Protein 4HNR (pdb70)

Organism: Vibrio cholerae (NCBI:txid666)

B-factor: mean 39.12, std 11.14, range [20.5, 89.94]

Structure (mmCIF, N/CA/C/O backbone):
data_4HNR
#
_entry.id   4HNR
#
_cell.length_a   56.104
_cell.length_b   56.104
_cell.length_c   72.283
_cell.angle_alpha   90.00
_cell.angle_beta   90.00
_cell.angle_gamma   120.00
#
_symmetry.space_group_name_H-M   'P 32 2 1'
#
loop_
_entity.id
_entity.type
_entity.pdbx_description
1 polymer 'Chemotaxis protein CheY'
2 non-polymer 'SULFATE ION'
3 water water
#
loop_
_atom_site.group_PDB
_atom_site.id
_atom_site.type_symbol
_atom_site.label_atom_id
_atom_site.label_alt_id
_atom_site.label_comp_id
_atom_site.label_asym_id
_atom_site.label_entity_id
_atom_site.label_seq_id
_atom_site.pdbx_PDB_ins_code
_atom_site.Cartn_x
_atom_site.Cartn_y
_atom_site.Cartn_z
_atom_site.occupancy
_atom_site.B_iso_or_equiv
_atom_site.auth_seq_id
_atom_site.auth_comp_id
_atom_site.auth_asym_id
_atom_site.auth_atom_id
_atom_site.pdbx_PDB_model_num
ATOM 1 N N . THR A 1 1 ? -6.324 58.190 41.510 1.00 87.01 -1 THR A N 1
ATOM 2 C CA . THR A 1 1 ? -7.476 58.245 40.562 1.00 87.15 -1 THR A CA 1
ATOM 3 C C . THR A 1 1 ? -8.155 56.895 40.870 1.00 85.03 -1 THR A C 1
ATOM 4 O O . THR A 1 1 ? -8.925 56.783 41.810 1.00 85.17 -1 THR A O 1
ATOM 8 N N . MET A 1 2 ? -7.844 55.885 40.085 1.00 82.03 1 MET A N 1
ATOM 9 C CA . MET A 1 2 ? -8.261 54.501 40.260 1.00 77.47 1 MET A CA 1
ATOM 10 C C . MET A 1 2 ? -7.509 53.954 39.075 1.00 72.91 1 MET A C 1
ATOM 11 O O . MET A 1 2 ? -7.838 54.224 37.919 1.00 73.98 1 MET A O 1
ATOM 16 N N . ALA A 1 3 ? -6.398 53.298 39.400 1.00 65.44 2 ALA A N 1
ATOM 17 C CA . ALA A 1 3 ? -5.523 52.738 38.398 1.00 57.18 2 ALA A CA 1
ATOM 18 C C . ALA A 1 3 ? -6.357 51.921 37.457 1.00 51.30 2 ALA A C 1
ATOM 19 O O . ALA A 1 3 ? -7.266 51.204 37.862 1.00 50.16 2 ALA A O 1
ATOM 21 N N . LYS A 1 4 ? -6.030 52.036 36.186 1.00 44.88 3 LYS A N 1
ATOM 22 C CA . LYS A 1 4 ? -6.776 51.360 35.159 1.00 40.00 3 LYS A CA 1
ATOM 23 C C . LYS A 1 4 ? -6.158 50.057 34.699 1.00 35.56 3 LYS A C 1
ATOM 24 O O . LYS A 1 4 ? -5.060 50.034 34.152 1.00 33.48 3 LYS A O 1
ATOM 30 N N . VAL A 1 5 ? -6.908 48.977 34.885 1.00 32.81 4 VAL A N 1
ATOM 31 C CA . VAL A 1 5 ? -6.427 47.639 34.571 1.00 28.79 4 VAL A CA 1
ATOM 32 C C . VAL A 1 5 ? -7.091 46.897 33.412 1.00 27.49 4 VAL A C 1
ATOM 33 O O . VAL A 1 5 ? -8.311 46.935 33.246 1.00 26.45 4 VAL A O 1
ATOM 37 N N . LEU A 1 6 ? -6.263 46.231 32.606 1.00 27.11 5 LEU A N 1
ATOM 38 C CA . LEU A 1 6 ? -6.740 45.414 31.498 1.00 26.01 5 LEU A CA 1
ATOM 39 C C . LEU A 1 6 ? -6.300 44.006 31.874 1.00 25.46 5 LEU A C 1
ATOM 40 O O . LEU A 1 6 ? -5.107 43.744 32.019 1.00 24.57 5 LEU A O 1
ATOM 45 N N . ALA A 1 7 ? -7.263 43.106 32.048 1.00 25.99 6 ALA A N 1
ATOM 46 C CA . ALA A 1 7 ? -6.956 41.730 32.423 1.00 26.76 6 ALA A CA 1
ATOM 47 C C . ALA A 1 7 ? -7.361 40.820 31.268 1.00 26.06 6 ALA A C 1
ATOM 48 O O . ALA A 1 7 ? -8.469 40.925 30.737 1.00 27.75 6 ALA A O 1
ATOM 50 N N . VAL A 1 8 ? -6.456 39.930 30.877 1.00 26.86 7 VAL A N 1
ATOM 51 C CA . VAL A 1 8 ? -6.717 39.047 29.749 1.00 26.00 7 VAL A CA 1
ATOM 52 C C . VAL A 1 8 ? -6.540 37.573 30.098 1.00 24.88 7 VAL A C 1
ATOM 53 O O . VAL A 1 8 ? -5.444 37.135 30.434 1.00 26.61 7 VAL A O 1
ATOM 57 N N . ASP A 1 9 ? -7.631 36.821 29.988 1.00 23.91 8 ASP A N 1
ATOM 58 C CA . ASP A 1 9 ? -7.652 35.385 30.257 1.00 24.50 8 ASP A CA 1
ATOM 59 C C . ASP A 1 9 ? -8.948 34.836 29.639 1.00 26.07 8 ASP A C 1
ATOM 60 O O . ASP A 1 9 ? -10.011 35.452 29.773 1.00 25.35 8 ASP A O 1
ATOM 65 N N . ASP A 1 10 ? -8.867 33.696 28.960 1.00 27.64 9 ASP A N 1
ATOM 66 C CA . ASP A 1 10 ? -10.062 33.123 28.337 1.00 29.36 9 ASP A CA 1
ATOM 67 C C . ASP A 1 10 ? -10.997 32.526 29.391 1.00 27.65 9 ASP A C 1
ATOM 68 O O . ASP A 1 10 ? -12.190 32.342 29.143 1.00 27.37 9 ASP A O 1
ATOM 73 N N . SER A 1 11 ? -10.454 32.225 30.566 1.00 27.30 10 SER A N 1
ATOM 74 C CA . SER A 1 11 ? -11.267 31.680 31.641 1.00 28.49 10 SER A CA 1
ATOM 75 C C . SER A 1 11 ? -12.269 32.689 32.187 1.00 29.42 10 SER A C 1
ATOM 76 O O . SER A 1 11 ? -11.913 33.801 32.590 1.00 26.17 10 SER A O 1
ATOM 79 N N . ILE A 1 12 ? -13.533 32.290 32.195 1.00 29.33 11 ILE A N 1
ATOM 80 C CA . ILE A 1 12 ? -14.589 33.136 32.719 1.00 31.17 11 ILE A CA 1
ATOM 81 C C . ILE A 1 12 ? -14.379 33.398 34.204 1.00 30.00 11 ILE A C 1
ATOM 82 O O . ILE A 1 12 ? -14.478 34.536 34.658 1.00 31.02 11 ILE A O 1
ATOM 87 N N . SER A 1 13 ? -14.096 32.343 34.964 1.00 30.30 12 SER A N 1
ATOM 88 C CA . SER A 1 13 ? -13.908 32.495 36.404 1.00 31.50 12 SER A CA 1
ATOM 89 C C . SER A 1 13 ? -12.696 33.367 36.752 1.00 29.70 12 SER A C 1
ATOM 90 O O . SER A 1 13 ? -12.731 34.137 37.719 1.00 25.68 12 SER A O 1
ATOM 93 N N . ILE A 1 14 ? -11.629 33.261 35.965 1.00 28.17 13 ILE A N 1
ATOM 94 C CA . ILE A 1 14 ? -10.448 34.084 36.214 1.00 27.03 13 ILE A CA 1
ATOM 95 C C . ILE A 1 14 ? -10.809 35.560 35.996 1.00 26.83 13 ILE A C 1
ATOM 96 O O . ILE A 1 1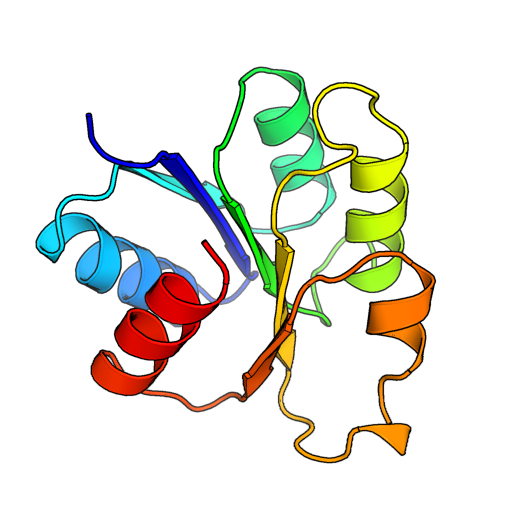4 ? -10.485 36.418 36.830 1.00 26.86 13 ILE A O 1
ATOM 101 N N . ARG A 1 15 ? -11.489 35.854 34.888 1.00 26.01 14 ARG A N 1
ATOM 102 C CA . ARG A 1 15 ? -11.890 37.226 34.591 1.00 27.04 14 ARG A CA 1
ATOM 103 C C . ARG A 1 15 ? -12.796 37.786 35.674 1.00 27.60 14 ARG A C 1
ATOM 104 O O . ARG A 1 15 ? -12.638 38.927 36.105 1.00 25.86 14 ARG A O 1
ATOM 112 N N . GLN A 1 16 ? -13.752 36.981 36.119 1.00 29.20 15 GLN A N 1
ATOM 113 C CA . GLN A 1 16 ? -14.664 37.445 37.152 1.00 28.46 15 GLN A CA 1
ATOM 114 C C . GLN A 1 16 ? -13.943 37.684 38.474 1.00 26.83 15 GLN A C 1
ATOM 115 O O . GLN A 1 16 ? -14.198 38.670 39.173 1.00 26.92 15 GLN A O 1
ATOM 121 N N . MET A 1 17 ? -13.046 36.773 38.818 1.00 25.22 16 MET A N 1
ATOM 122 C CA . MET A 1 17 ? -12.286 36.866 40.056 1.00 26.79 16 MET A CA 1
ATOM 123 C C . MET A 1 17 ? -11.387 38.103 40.079 1.00 27.08 16 MET A C 1
ATOM 124 O O . MET A 1 17 ? -11.360 38.854 41.061 1.00 25.42 16 MET A O 1
ATOM 129 N N . VAL A 1 18 ? -10.643 38.302 38.999 1.00 28.81 17 VAL A N 1
ATOM 130 C CA . VAL A 1 18 ? -9.756 39.453 38.889 1.00 30.14 17 VAL A CA 1
ATOM 131 C C . VAL A 1 18 ? -10.585 40.735 38.944 1.00 31.57 17 VAL A C 1
ATOM 132 O O . VAL A 1 18 ? -10.314 41.633 39.743 1.00 34.61 17 VAL A O 1
ATOM 136 N N . SER A 1 19 ? -11.611 40.801 38.105 1.00 32.97 18 SER A N 1
ATOM 137 C CA . SER A 1 19 ? -12.482 41.967 38.036 1.00 34.89 18 SER A CA 1
ATOM 138 C C . SER A 1 19 ? -13.097 42.322 39.391 1.00 36.91 18 SER A C 1
ATOM 139 O O . SER A 1 19 ? -13.007 43.469 39.848 1.00 34.37 18 SER A O 1
ATOM 142 N N . HIS A 1 20 ? -13.711 41.337 40.038 1.00 36.40 19 HIS A N 1
ATOM 143 C CA . HIS A 1 20 ? -14.341 41.561 41.336 1.00 40.59 19 HIS A CA 1
ATOM 144 C C . HIS A 1 20 ? -13.349 41.975 42.410 1.00 36.82 19 HIS A C 1
ATOM 145 O O . HIS A 1 20 ? -13.584 42.928 43.147 1.00 36.55 19 HIS A O 1
ATOM 152 N N . THR A 1 21 ? -12.237 41.258 42.494 1.00 34.81 20 THR A N 1
ATOM 153 C CA . THR A 1 21 ? -11.219 41.547 43.490 1.00 34.76 20 THR A CA 1
ATOM 154 C C . THR A 1 21 ? -10.581 42.925 43.324 1.00 35.49 20 THR A C 1
ATOM 155 O O . THR A 1 21 ? -10.435 43.661 44.300 1.00 36.22 20 THR A O 1
ATOM 159 N N . LEU A 1 22 ? -10.214 43.277 42.097 1.00 33.74 21 LEU A N 1
ATOM 160 C CA . LEU A 1 22 ? -9.580 44.563 41.851 1.00 35.11 21 LEU A CA 1
ATOM 161 C C . LEU A 1 22 ? -10.547 45.726 41.954 1.00 37.47 21 LEU A C 1
ATOM 162 O O . LEU A 1 22 ? -10.190 46.797 42.459 1.00 39.86 21 LEU A O 1
ATOM 167 N N . GLN A 1 23 ? -11.769 45.536 41.470 1.00 38.00 22 GLN A N 1
ATOM 168 C CA . GLN A 1 23 ? -12.747 46.608 41.547 1.00 40.73 22 GLN A CA 1
ATOM 169 C C . GLN A 1 23 ? -13.100 46.898 42.988 1.00 40.90 22 GLN A C 1
ATOM 170 O O . GLN A 1 23 ? -13.319 48.044 43.364 1.00 40.94 22 GLN A O 1
ATOM 176 N N . ASP A 1 24 ? -13.155 45.858 43.805 1.00 41.06 23 ASP A N 1
ATOM 177 C CA . ASP A 1 24 ? -13.456 46.069 45.209 1.00 43.73 23 ASP A CA 1
ATOM 178 C C . ASP A 1 24 ? -12.299 46.828 45.840 1.00 43.83 23 ASP A C 1
ATOM 179 O O . ASP A 1 24 ? -12.479 47.520 46.839 1.00 45.06 23 ASP A O 1
ATOM 184 N N . ALA A 1 25 ? -11.116 46.716 45.239 1.00 42.94 24 ALA A N 1
ATOM 185 C CA . ALA A 1 25 ? -9.938 47.399 45.757 1.00 43.19 24 ALA A CA 1
ATOM 186 C C . ALA A 1 25 ? -9.752 48.822 45.216 1.00 43.55 24 ALA A C 1
ATOM 187 O O . ALA A 1 25 ? -8.754 49.478 45.523 1.00 43.97 24 ALA A O 1
ATOM 189 N N . GLY A 1 26 ? -10.698 49.299 44.409 1.00 43.46 25 GLY A N 1
ATOM 190 C CA . GLY A 1 26 ? -10.589 50.650 43.887 1.00 43.73 25 GLY A CA 1
ATOM 191 C C . GLY A 1 26 ? -9.974 50.808 42.509 1.00 43.46 25 GLY A C 1
ATOM 192 O O . GLY A 1 26 ? -9.542 51.901 42.142 1.00 44.32 25 GLY A O 1
ATOM 193 N N . TYR A 1 27 ? -9.929 49.728 41.738 1.00 40.77 26 TYR A N 1
ATOM 194 C CA . TYR A 1 27 ? -9.371 49.798 40.396 1.00 38.17 26 TYR A CA 1
ATOM 195 C C . TYR A 1 27 ? -10.503 49.860 39.385 1.00 37.76 26 TYR A C 1
ATOM 196 O O . TYR A 1 27 ? -11.643 49.499 39.679 1.00 37.98 26 TYR A O 1
ATOM 205 N N . GLU A 1 28 ? -10.179 50.342 38.193 1.00 39.33 27 GLU A N 1
ATOM 206 C CA . GLU A 1 28 ? -11.129 50.411 37.098 1.00 41.20 27 GLU A CA 1
ATOM 207 C C . GLU A 1 28 ? -10.668 49.222 36.256 1.00 38.79 27 GLU A C 1
ATOM 208 O O . GLU A 1 28 ? -9.573 49.248 35.691 1.00 37.74 27 GLU A O 1
ATOM 214 N N . VAL A 1 29 ? -11.486 48.178 36.182 1.00 36.42 28 VAL A N 1
ATOM 215 C CA . VAL A 1 29 ? -11.085 46.986 35.444 1.00 33.09 28 VAL A CA 1
ATOM 216 C C . VAL A 1 29 ? -11.811 46.695 34.144 1.00 33.03 28 VAL A C 1
ATOM 217 O O . VAL A 1 29 ? -13.036 46.801 34.039 1.00 32.63 28 VAL A O 1
ATOM 221 N N . GLU A 1 30 ? -11.026 46.320 33.144 1.00 34.35 29 GLU A N 1
ATOM 222 C CA . GLU A 1 30 ? -11.558 45.955 31.849 1.00 34.13 29 GLU A CA 1
ATOM 223 C C . GLU A 1 30 ? -10.964 44.587 31.513 1.00 32.28 29 GLU A C 1
ATOM 224 O O . GLU A 1 30 ? -9.768 44.367 31.683 1.00 30.56 29 GLU A O 1
ATOM 230 N N . THR A 1 31 ? -11.799 43.670 31.042 1.00 29.36 30 THR A N 1
ATOM 231 C CA . THR A 1 31 ? -11.326 42.329 30.725 1.00 29.06 30 THR A CA 1
ATOM 232 C C . THR A 1 31 ? -11.421 42.000 29.242 1.00 28.89 30 THR A C 1
ATOM 233 O O . THR A 1 31 ? -12.138 42.662 28.487 1.00 30.52 30 THR A O 1
ATOM 237 N N . ALA A 1 32 ? -10.676 40.977 28.829 1.00 28.00 31 ALA A N 1
ATOM 238 C CA . ALA A 1 32 ? -10.668 40.522 27.445 1.00 27.77 31 ALA A CA 1
ATOM 239 C C . ALA A 1 32 ? -10.410 39.012 27.466 1.00 28.84 31 ALA A C 1
ATOM 240 O O . ALA A 1 32 ? -9.713 38.505 28.349 1.00 29.53 31 ALA A O 1
ATOM 242 N N . ALA A 1 33 ? -10.970 38.299 26.495 1.00 29.48 32 ALA A N 1
ATOM 243 C CA . ALA A 1 33 ? -10.839 36.847 26.440 1.00 29.78 32 ALA A CA 1
ATOM 244 C C . ALA A 1 33 ? -9.642 36.301 25.662 1.00 30.22 32 ALA A C 1
ATOM 245 O O . ALA A 1 33 ? -9.286 35.131 25.819 1.00 28.41 32 ALA A O 1
ATOM 247 N N . ASP A 1 34 ? -9.041 37.122 24.807 1.00 30.37 33 ASP A N 1
ATOM 248 C CA . ASP A 1 34 ? -7.883 36.679 24.042 1.00 30.45 33 ASP A CA 1
ATOM 249 C C . ASP A 1 34 ? -6.975 37.839 23.652 1.00 30.24 33 ASP A C 1
ATOM 250 O O . ASP A 1 3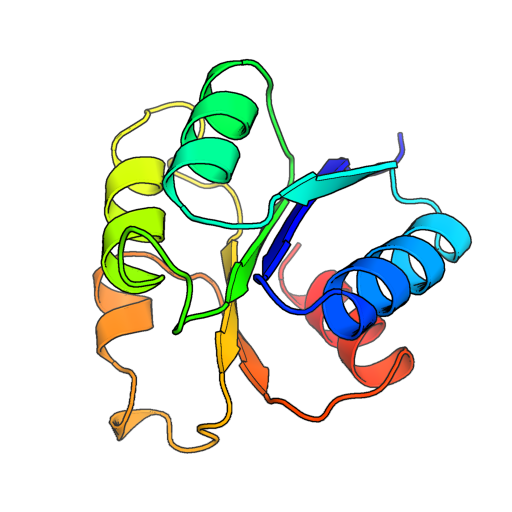4 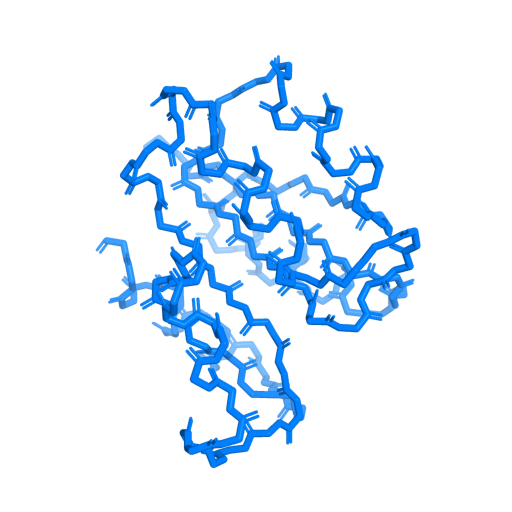? -7.303 39.006 23.900 1.00 28.05 33 ASP A O 1
ATOM 255 N N . GLY A 1 35 ? -5.833 37.505 23.054 1.00 28.95 34 GLY A N 1
ATOM 256 C CA . GLY A 1 35 ? -4.867 38.509 22.656 1.00 31.82 34 GLY A CA 1
ATOM 257 C C . GLY A 1 35 ? -5.366 39.487 21.617 1.00 32.05 34 GLY A C 1
ATOM 258 O O . GLY A 1 35 ? -4.998 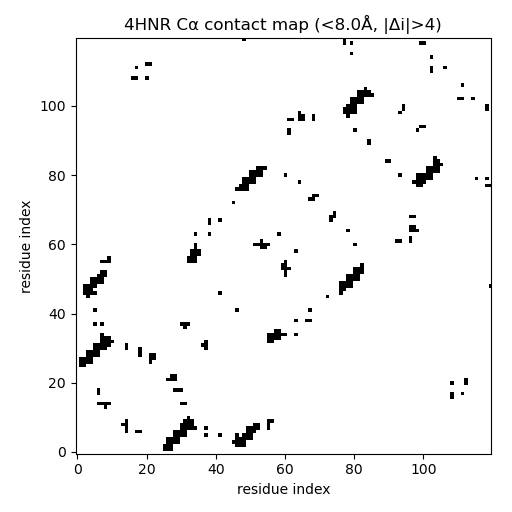40.662 21.640 1.00 33.06 34 GLY A O 1
ATOM 259 N N . ARG A 1 36 ? -6.202 39.014 20.701 1.00 33.66 35 ARG A N 1
ATOM 260 C CA . ARG A 1 36 ? -6.726 39.885 19.660 1.00 36.23 35 ARG A CA 1
ATOM 261 C C . ARG A 1 36 ? -7.611 40.957 20.283 1.00 34.51 35 ARG A C 1
ATOM 262 O O . ARG A 1 36 ? -7.424 42.147 20.037 1.00 34.46 35 ARG A O 1
ATOM 270 N N . GLU A 1 37 ? -8.573 40.526 21.090 1.00 34.69 36 GLU A N 1
ATOM 271 C CA . GLU A 1 37 ? -9.490 41.447 21.746 1.00 34.55 36 GLU A CA 1
ATOM 272 C C . GLU A 1 37 ? -8.753 42.367 22.709 1.00 33.43 36 GLU A C 1
ATOM 273 O O . GLU A 1 37 ? -9.100 43.538 22.837 1.00 33.68 36 GLU A O 1
ATOM 279 N N . ALA A 1 38 ? -7.738 41.828 23.382 1.00 31.56 37 ALA A N 1
ATOM 280 C CA . ALA A 1 38 ? -6.947 42.595 24.345 1.00 31.42 37 ALA A CA 1
ATOM 281 C C . ALA A 1 38 ? -6.129 43.682 23.654 1.00 31.28 37 ALA A C 1
ATOM 282 O O . ALA A 1 38 ? -6.087 44.824 24.111 1.00 31.43 37 ALA A O 1
ATOM 284 N N . LEU A 1 39 ? -5.469 43.319 22.559 1.00 32.35 38 LEU A N 1
ATOM 285 C CA . LEU A 1 39 ? -4.666 44.274 21.808 1.00 33.19 38 LEU A CA 1
ATOM 286 C C . LEU A 1 39 ? -5.536 45.425 21.324 1.00 34.09 38 LEU A C 1
ATOM 287 O O . LEU A 1 39 ? -5.156 46.591 21.436 1.00 35.63 38 LEU A O 1
ATOM 292 N N . ALA A 1 40 ? -6.708 45.088 20.796 1.00 34.95 39 ALA A N 1
ATOM 293 C CA . ALA A 1 40 ? -7.641 46.087 20.289 1.00 37.70 39 ALA A CA 1
ATOM 294 C C . ALA A 1 40 ? -8.102 47.044 21.388 1.00 38.19 39 ALA A C 1
ATOM 295 O O . ALA A 1 40 ? -8.287 48.237 21.141 1.00 40.89 39 ALA A O 1
ATOM 297 N N . LYS A 1 41 ? -8.291 46.531 22.599 1.00 38.15 40 LYS A N 1
ATOM 298 C CA . LYS A 1 41 ? -8.712 47.386 23.700 1.00 36.12 40 LYS A CA 1
ATOM 299 C C . LYS A 1 41 ? -7.559 48.273 24.147 1.00 35.01 40 LYS A C 1
ATOM 300 O O . LYS A 1 41 ? -7.741 49.467 24.374 1.00 35.39 40 LYS A O 1
ATOM 306 N N . ALA A 1 42 ? -6.370 47.690 24.253 1.00 35.10 41 ALA A N 1
ATOM 307 C CA . ALA A 1 42 ? -5.186 48.435 24.676 1.00 34.89 41 ALA A CA 1
ATOM 308 C C . ALA A 1 42 ? -4.853 49.566 23.695 1.00 36.47 41 ALA A C 1
ATOM 309 O O . ALA A 1 42 ? -4.442 50.661 24.094 1.00 34.98 41 ALA A O 1
ATOM 311 N N . GLN A 1 43 ? -5.037 49.288 22.411 1.00 39.55 42 GLN A N 1
ATOM 312 C CA . GLN A 1 43 ? -4.762 50.258 21.356 1.00 42.90 42 GLN A CA 1
ATOM 313 C C . GLN A 1 43 ? -5.669 51.472 21.459 1.00 44.41 42 GLN A C 1
ATOM 314 O O . GLN A 1 43 ? -5.289 52.575 21.087 1.00 46.05 42 GLN A O 1
ATOM 320 N N . LYS A 1 44 ? -6.869 51.263 21.979 1.00 46.93 43 LYS A N 1
ATOM 321 C CA . LYS A 1 44 ? -7.852 52.331 22.071 1.00 48.27 43 LYS A CA 1
ATOM 322 C C . LYS A 1 44 ? -7.934 53.119 23.353 1.00 47.31 43 LYS A C 1
ATOM 323 O O . LYS A 1 44 ? -8.727 54.046 23.461 1.00 47.80 43 LYS A O 1
ATOM 329 N N . ALA A 1 45 ? -7.130 52.757 24.333 1.00 46.42 44 ALA A N 1
ATOM 330 C CA . ALA A 1 45 ? -7.156 53.482 25.579 1.00 44.71 44 ALA A CA 1
ATOM 331 C C . ALA A 1 45 ? -5.767 53.514 26.139 1.00 42.78 44 ALA A C 1
ATOM 332 O O . ALA A 1 45 ? -4.794 53.232 25.446 1.00 44.14 44 ALA A O 1
ATOM 334 N N . ARG A 1 46 ? -5.667 53.839 27.409 1.00 41.72 45 ARG A N 1
ATOM 335 C CA . ARG A 1 46 ? -4.366 53.932 28.003 1.00 40.51 45 ARG A CA 1
ATOM 336 C C . ARG A 1 46 ? -4.405 53.287 29.381 1.00 40.08 45 ARG A C 1
ATOM 337 O O . ARG A 1 46 ? -4.653 53.960 30.385 1.00 39.70 45 ARG A O 1
ATOM 345 N N . PHE A 1 47 ? -4.182 51.975 29.425 1.00 37.04 46 PHE A N 1
ATOM 346 C CA . PHE A 1 47 ? -4.201 51.265 30.695 1.00 36.10 46 PHE A CA 1
ATOM 347 C C . PHE A 1 47 ? -2.918 51.490 31.484 1.00 35.69 46 PHE A C 1
ATOM 348 O O . PHE A 1 47 ? -1.833 51.673 30.924 1.00 36.20 46 PHE A O 1
ATOM 356 N N . ASP A 1 48 ? -3.065 51.483 32.801 1.00 36.46 47 ASP A N 1
ATOM 357 C CA . ASP A 1 48 ? -1.957 51.693 33.719 1.00 35.18 47 ASP A CA 1
ATOM 358 C C . ASP A 1 48 ? -1.177 50.425 33.976 1.00 33.03 47 ASP A C 1
ATOM 359 O O . ASP A 1 48 ? 0.012 50.457 34.294 1.00 32.19 47 ASP A O 1
ATOM 364 N N . VAL A 1 49 ? -1.861 49.301 33.843 1.00 31.25 48 VAL A N 1
ATOM 365 C CA . VAL A 1 49 ? -1.231 48.018 34.053 1.00 30.81 48 VAL A CA 1
ATOM 366 C C . VAL A 1 49 ? -2.010 46.980 33.262 1.00 27.36 48 VAL A C 1
ATOM 367 O O . VAL A 1 49 ? -3.227 47.084 33.117 1.00 27.47 48 VAL A O 1
ATOM 371 N N . ILE A 1 50 ? -1.292 46.001 32.726 1.00 28.24 49 ILE A N 1
ATOM 372 C CA . ILE A 1 50 ? -1.919 44.927 31.966 1.00 26.65 49 ILE A CA 1
ATOM 373 C C . ILE A 1 50 ? -1.564 43.595 32.614 1.00 24.78 49 ILE A C 1
ATOM 374 O O . ILE A 1 50 ? -0.405 43.336 32.936 1.00 24.65 49 ILE A O 1
ATOM 379 N N . ILE A 1 51 ? -2.588 42.773 32.822 1.00 25.09 50 ILE A N 1
ATOM 380 C CA . ILE A 1 51 ? -2.439 41.456 33.416 1.00 27.17 50 ILE A CA 1
ATOM 381 C C . ILE A 1 51 ? -2.827 40.506 32.300 1.00 26.39 50 ILE A C 1
ATOM 382 O O . ILE A 1 51 ? -3.927 40.592 31.763 1.00 29.12 50 ILE A O 1
ATOM 387 N N . SER A 1 52 ? -1.931 39.599 31.942 1.00 28.23 51 SER A N 1
ATOM 388 C CA . SER A 1 52 ? -2.235 38.701 30.844 1.00 28.50 51 SER A CA 1
ATOM 389 C C . SER A 1 52 ? -1.809 37.251 31.017 1.00 26.71 51 SER A C 1
ATOM 390 O O . SER A 1 52 ? -0.677 36.951 31.399 1.00 25.93 51 SER A O 1
ATOM 393 N N . ASP A 1 53 ? -2.727 36.343 30.715 1.00 27.56 52 ASP A N 1
ATOM 394 C CA . ASP A 1 53 ? -2.421 34.932 30.822 1.00 27.81 52 ASP A CA 1
ATOM 395 C C . ASP A 1 53 ? -1.471 34.535 29.705 1.00 28.78 52 ASP A C 1
ATOM 396 O O . ASP A 1 53 ? -1.579 35.008 28.570 1.00 28.30 52 ASP A O 1
ATOM 401 N N . VAL A 1 54 ? -0.543 33.654 30.045 1.00 32.04 53 VAL A N 1
ATOM 402 C CA . VAL A 1 54 ? 0.442 33.150 29.109 1.00 34.71 53 VAL A CA 1
ATOM 403 C C . VAL A 1 54 ? -0.194 32.238 28.057 1.00 33.45 53 VAL A C 1
ATOM 404 O O . VAL A 1 54 ? 0.220 32.247 26.906 1.00 33.94 53 VAL A O 1
ATOM 408 N N . ASN A 1 55 ? -1.198 31.455 28.448 1.00 34.70 54 ASN A N 1
ATOM 409 C CA . ASN A 1 55 ? -1.855 30.534 27.517 1.00 35.82 54 ASN A CA 1
ATOM 410 C C . ASN A 1 55 ? -3.151 31.036 26.880 1.00 36.14 54 ASN A C 1
ATOM 411 O O . ASN A 1 55 ? -4.129 30.302 26.755 1.00 34.67 54 ASN A O 1
ATOM 416 N N . MET A 1 56 ? -3.121 32.303 26.488 1.00 36.45 55 MET A N 1
ATOM 417 C CA . MET A 1 56 ? -4.217 33.018 25.834 1.00 37.26 55 MET A CA 1
ATOM 418 C C . MET A 1 56 ? -4.583 32.408 24.482 1.00 37.38 55 MET A C 1
ATOM 419 O O . MET A 1 56 ? -3.782 31.691 23.879 1.00 36.70 55 MET A O 1
ATOM 424 N N . PRO A 1 57 ? -5.800 32.690 23.984 1.00 36.78 56 PRO A N 1
ATOM 425 C CA . PRO A 1 57 ? -6.128 32.131 22.668 1.00 36.83 56 PRO A CA 1
ATOM 426 C C . PRO A 1 57 ? -5.613 33.179 21.666 1.00 36.56 56 PRO A C 1
ATOM 427 O O . PRO A 1 57 ? -5.148 34.248 22.073 1.00 36.89 56 PRO A O 1
ATOM 431 N N . VAL A 1 58 ? -5.725 32.870 20.372 1.00 37.33 57 VAL A N 1
ATOM 432 C CA . VAL A 1 58 ? -5.281 33.723 19.257 1.00 35.28 57 VAL A CA 1
ATOM 433 C C . VAL A 1 58 ? -3.764 33.826 19.141 1.0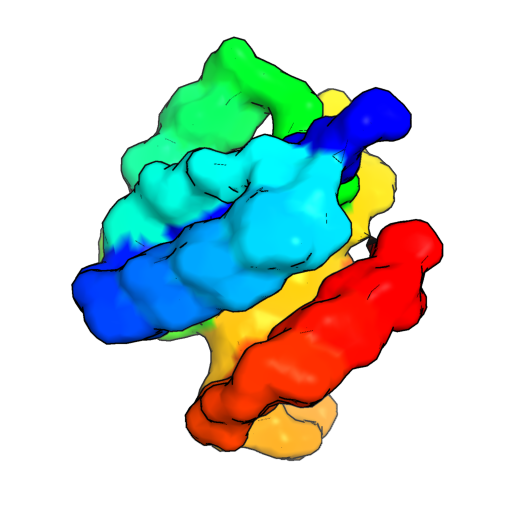0 37.03 57 VAL A C 1
ATOM 434 O O . VAL A 1 58 ? -3.208 33.689 18.045 1.00 35.44 57 VAL A O 1
ATOM 438 N N . MET A 1 59 ? -3.099 34.079 20.264 1.00 35.23 58 MET A N 1
ATOM 439 C CA . MET A 1 59 ? -1.645 34.195 20.306 1.00 34.14 58 MET A CA 1
ATOM 440 C C . MET A 1 59 ? -1.201 33.915 21.740 1.00 33.96 58 MET A C 1
ATOM 441 O O . MET A 1 59 ? -1.995 34.030 22.663 1.00 34.95 58 MET A O 1
ATOM 446 N N . THR A 1 60 ? 0.058 33.539 21.923 1.00 35.50 59 THR A N 1
ATOM 447 C CA . THR A 1 60 ? 0.581 33.268 23.257 1.00 33.93 59 THR A CA 1
ATOM 448 C C . THR A 1 60 ? 0.696 34.598 23.987 1.00 33.59 59 THR A C 1
ATOM 449 O O . THR A 1 60 ? 0.735 35.649 23.356 1.00 32.66 59 THR A O 1
ATOM 453 N N . GLY A 1 61 ? 0.742 34.552 25.314 1.00 31.67 60 GLY A N 1
ATOM 454 C CA . GLY A 1 61 ? 0.868 35.774 26.085 1.00 29.55 60 GLY A CA 1
ATOM 455 C C . GLY A 1 61 ? 2.178 36.460 25.750 1.00 29.87 60 GLY A C 1
ATOM 456 O O . GLY A 1 61 ? 2.303 37.683 25.843 1.00 27.40 60 GLY A O 1
ATOM 457 N N . PHE A 1 62 ? 3.168 35.662 25.359 1.00 29.53 61 PHE A N 1
ATOM 458 C CA . PHE A 1 62 ? 4.480 36.191 24.998 1.00 31.21 61 PHE A CA 1
ATOM 459 C C . PHE A 1 62 ? 4.393 37.059 23.745 1.00 30.46 61 PHE A C 1
ATOM 460 O O . PHE A 1 62 ? 4.965 38.147 23.695 1.00 29.31 61 PHE A O 1
ATOM 468 N N . GLU A 1 63 ? 3.676 36.574 22.738 1.00 31.00 62 GLU A N 1
ATOM 469 C CA . GLU A 1 63 ? 3.506 37.329 21.502 1.00 31.83 62 GLU A CA 1
ATOM 470 C C . GLU A 1 63 ? 2.667 38.572 21.788 1.00 30.22 62 GLU A C 1
ATOM 471 O O . GLU A 1 63 ? 2.876 39.617 21.189 1.00 26.91 62 GLU A O 1
ATOM 477 N N . PHE A 1 64 ? 1.728 38.447 22.721 1.00 30.80 63 PHE A N 1
ATOM 478 C CA . PHE A 1 64 ? 0.861 39.558 23.107 1.00 27.72 63 PHE A CA 1
ATOM 479 C C . PHE A 1 64 ? 1.651 40.695 23.734 1.00 28.84 63 PHE A C 1
ATOM 480 O O . PHE A 1 64 ? 1.512 41.853 23.325 1.00 28.71 63 PHE A O 1
ATOM 488 N N . VAL A 1 65 ? 2.475 40.375 24.729 1.00 28.34 64 VAL A N 1
ATOM 489 C CA . VAL A 1 65 ? 3.267 41.397 25.400 1.00 30.58 64 VAL A CA 1
ATOM 490 C C . VAL A 1 65 ? 4.209 42.028 24.396 1.00 31.28 64 VAL A C 1
ATOM 491 O O . VAL A 1 65 ? 4.422 43.239 24.393 1.00 29.74 64 VAL A O 1
ATOM 495 N N . LYS A 1 66 ? 4.770 41.191 23.538 1.00 31.94 65 LYS A N 1
ATOM 496 C CA . LYS A 1 66 ? 5.679 41.672 22.519 1.00 33.40 65 LYS A CA 1
ATOM 497 C C . LYS A 1 66 ? 4.975 42.703 21.626 1.00 31.54 65 LYS A C 1
ATOM 498 O O . LYS A 1 66 ? 5.534 43.760 21.338 1.00 32.41 65 LYS A O 1
ATOM 504 N N . ALA A 1 67 ? 3.755 42.392 21.190 1.00 28.69 66 ALA A N 1
ATOM 505 C CA . ALA A 1 67 ? 2.991 43.311 20.349 1.00 28.52 66 ALA A CA 1
ATOM 506 C C . ALA A 1 67 ? 2.627 44.563 21.138 1.00 28.43 66 ALA A C 1
ATOM 507 O O . ALA A 1 67 ? 2.559 45.663 20.585 1.00 29.56 66 ALA A O 1
ATOM 509 N N . VAL A 1 68 ? 2.379 44.393 22.432 1.00 29.12 67 VAL A N 1
ATOM 510 C CA . VAL A 1 68 ? 2.036 45.522 23.288 1.00 28.35 67 VAL A CA 1
ATOM 511 C C . VAL A 1 68 ? 3.244 46.437 23.467 1.00 29.44 67 VAL A C 1
ATOM 512 O O . VAL A 1 68 ? 3.112 47.662 23.433 1.00 30.27 67 VAL A O 1
ATOM 516 N N . ARG A 1 69 ? 4.416 45.838 23.656 1.00 30.07 68 ARG A N 1
ATOM 517 C CA . ARG A 1 69 ? 5.649 46.593 23.840 1.00 33.86 68 ARG A CA 1
ATOM 518 C C . ARG A 1 69 ? 6.045 47.340 22.576 1.00 36.11 68 ARG A C 1
ATOM 519 O O . ARG A 1 69 ? 6.900 48.227 22.612 1.00 37.92 68 ARG A O 1
ATOM 527 N N . MET A 1 70 ? 5.430 46.972 21.459 1.00 37.11 69 MET A N 1
ATOM 528 C CA . MET A 1 70 ? 5.716 47.626 20.192 1.00 39.22 69 MET A CA 1
ATOM 529 C C . MET A 1 70 ? 5.001 48.954 20.051 1.00 38.52 69 MET A C 1
ATOM 530 O O . MET A 1 70 ? 5.266 49.696 19.104 1.00 37.71 69 MET A O 1
ATOM 535 N N . GLN A 1 71 ? 4.075 49.240 20.965 1.00 37.28 70 GLN A N 1
ATOM 536 C CA . GLN A 1 71 ? 3.350 50.509 20.925 1.00 38.48 70 GLN A CA 1
ATOM 537 C C . GLN A 1 71 ? 4.081 51.416 21.900 1.00 37.78 70 GLN A C 1
ATOM 538 O O . GLN A 1 71 ? 4.272 51.060 23.064 1.00 35.27 70 GLN A O 1
ATOM 544 N N . SER A 1 72 ? 4.501 52.580 21.418 1.00 39.21 71 SER A N 1
ATOM 545 C CA . SER A 1 72 ? 5.226 53.534 22.243 1.00 41.20 71 SER A CA 1
ATOM 546 C C . SER A 1 72 ? 4.569 53.823 23.598 1.00 41.37 71 SER A C 1
ATOM 547 O O . SER A 1 72 ? 5.247 53.822 24.627 1.00 42.73 71 SER A O 1
ATOM 550 N N . GLN A 1 73 ? 3.257 54.053 23.607 1.00 40.01 72 GLN A N 1
ATOM 551 C CA . GLN A 1 73 ? 2.557 54.362 24.852 1.00 39.65 72 GLN A CA 1
ATOM 552 C C . GLN A 1 73 ? 2.637 53.259 25.903 1.00 36.45 72 GLN A C 1
ATOM 553 O O . GLN A 1 73 ? 2.341 53.500 27.069 1.00 36.88 72 GLN A O 1
ATOM 559 N N . TYR A 1 74 ? 3.029 52.052 25.506 1.00 33.49 73 TYR A N 1
ATOM 560 C CA . TYR A 1 74 ? 3.120 50.961 26.472 1.00 31.00 73 TYR A CA 1
ATOM 561 C C . TYR A 1 74 ? 4.545 50.489 26.710 1.00 31.14 73 TYR A C 1
ATOM 562 O O . TYR A 1 74 ? 4.766 49.372 27.177 1.00 31.68 73 TYR A O 1
ATOM 571 N N . LYS A 1 75 ? 5.515 51.344 26.409 1.00 29.93 74 LYS A N 1
ATOM 572 C CA . LYS A 1 75 ? 6.908 50.975 26.586 1.00 29.02 74 LYS A CA 1
ATOM 573 C C . LYS A 1 75 ? 7.299 50.726 28.040 1.00 27.67 74 LYS A C 1
ATOM 574 O O . LYS A 1 75 ? 8.101 49.834 28.320 1.00 26.33 74 LYS A O 1
ATOM 580 N N . PHE A 1 76 ? 6.736 51.499 28.965 1.00 24.86 75 PHE A N 1
ATOM 581 C CA . PHE A 1 76 ? 7.078 51.331 30.378 1.00 26.95 75 PHE A CA 1
ATOM 582 C C . PHE A 1 76 ? 5.941 50.793 31.227 1.00 27.32 75 PHE A C 1
ATOM 583 O O . PHE A 1 76 ? 6.114 50.549 32.420 1.00 26.40 75 PHE A O 1
ATOM 591 N N . THR A 1 77 ? 4.780 50.618 30.610 1.00 28.92 76 THR A N 1
ATOM 592 C CA . THR A 1 77 ? 3.612 50.111 31.322 1.00 30.15 76 THR A CA 1
ATOM 593 C C . THR A 1 77 ? 3.901 48.763 31.966 1.00 30.94 76 THR A C 1
ATOM 594 O O . THR A 1 77 ? 4.353 47.825 31.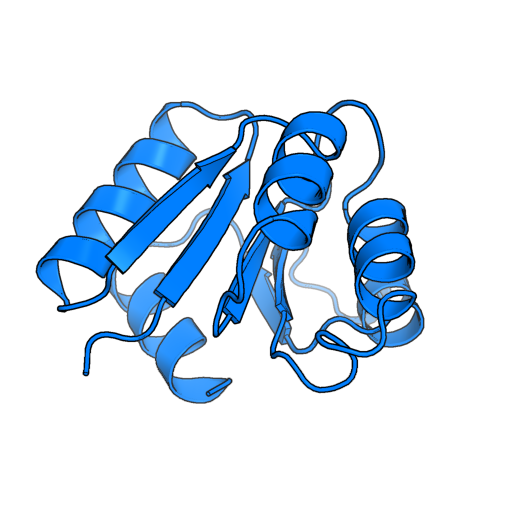303 1.00 31.05 76 THR A O 1
ATOM 598 N N . PRO A 1 78 ? 3.642 48.647 33.277 1.00 31.01 77 PRO A N 1
ATOM 599 C CA . PRO A 1 78 ? 3.899 47.369 33.941 1.00 30.60 77 PRO A CA 1
ATOM 600 C C . PRO A 1 78 ? 2.960 46.275 33.429 1.00 27.96 77 PRO A C 1
ATOM 601 O O . PRO A 1 78 ? 1.757 46.488 33.278 1.00 29.53 77 PRO A O 1
ATOM 605 N N . ILE A 1 79 ? 3.528 45.117 33.126 1.00 29.86 78 ILE A N 1
ATOM 606 C CA . ILE A 1 79 ? 2.741 43.988 32.642 1.00 27.16 78 ILE A CA 1
ATOM 607 C C . ILE A 1 79 ? 2.983 42.795 33.547 1.00 28.67 78 ILE A C 1
ATOM 608 O O . ILE A 1 79 ? 4.120 42.412 33.827 1.00 28.11 78 ILE A O 1
ATOM 613 N N . LEU A 1 80 ? 1.885 42.218 34.013 1.00 28.14 79 LEU A N 1
ATOM 614 C CA . LEU A 1 80 ? 1.929 41.093 34.915 1.00 29.39 79 LEU A CA 1
ATOM 615 C C . LEU A 1 80 ? 1.375 39.871 34.201 1.00 29.20 79 LEU A C 1
ATOM 616 O O . LEU A 1 80 ? 0.235 39.880 33.762 1.00 27.47 79 LEU A O 1
ATOM 621 N N . MET A 1 81 ? 2.182 38.827 34.070 1.00 27.18 80 MET A N 1
ATOM 622 C CA . MET A 1 81 ? 1.712 37.622 33.397 1.00 29.67 80 MET A CA 1
ATOM 623 C C . MET A 1 81 ? 1.289 36.483 34.310 1.00 28.19 80 MET A C 1
ATOM 624 O O . MET A 1 81 ? 1.957 36.175 35.300 1.00 29.44 80 MET A O 1
ATOM 629 N N . LEU A 1 82 ? 0.160 35.869 33.966 1.00 28.93 81 LEU A N 1
ATOM 630 C CA . LEU A 1 82 ? -0.372 34.749 34.731 1.00 27.47 81 LEU A CA 1
ATOM 631 C C . LEU A 1 82 ? 0.196 33.463 34.151 1.00 28.46 81 LEU A C 1
ATOM 632 O O . LEU A 1 82 ? 0.229 33.276 32.931 1.00 29.90 81 LEU A O 1
ATOM 637 N N . THR A 1 83 ? 0.654 32.582 35.033 1.00 29.15 82 THR A N 1
ATOM 638 C CA . THR A 1 83 ? 1.241 31.318 34.623 1.00 29.55 82 THR A CA 1
ATOM 639 C C . THR A 1 83 ? 1.084 30.259 35.703 1.00 30.51 82 THR A C 1
ATOM 640 O O . THR A 1 83 ? 0.926 30.583 36.878 1.00 29.38 82 THR A O 1
ATOM 644 N N . THR A 1 84 ? 1.139 28.996 35.294 1.00 31.46 83 THR A N 1
ATOM 645 C CA . THR A 1 84 ? 1.042 27.867 36.219 1.00 35.40 83 THR A CA 1
ATOM 646 C C . THR A 1 84 ? 2.462 27.434 36.593 1.00 35.22 83 THR A C 1
ATOM 647 O O . THR A 1 84 ? 2.664 26.501 37.375 1.00 35.29 83 THR A O 1
ATOM 651 N N . GLU A 1 85 ? 3.440 28.133 36.027 1.00 37.12 84 GLU A N 1
ATOM 652 C CA . GLU A 1 85 ? 4.849 27.841 36.247 1.00 38.09 84 GLU A CA 1
ATOM 653 C C . GLU A 1 85 ? 5.472 28.677 37.360 1.00 37.29 84 GLU A C 1
ATOM 654 O O . GLU A 1 85 ? 5.422 29.904 37.321 1.00 34.48 84 GLU A O 1
ATOM 660 N N . THR A 1 86 ? 6.076 28.007 38.338 1.00 37.47 85 THR A N 1
ATOM 661 C CA . THR A 1 86 ? 6.734 28.679 39.457 1.00 39.18 85 THR A CA 1
ATOM 662 C C . THR A 1 86 ? 8.210 28.842 39.141 1.00 40.48 85 THR A C 1
ATOM 663 O O . THR A 1 86 ? 8.906 29.665 39.736 1.00 41.15 85 THR A O 1
ATOM 667 N N . SER A 1 87 ? 8.678 28.031 38.201 1.00 41.38 86 SER A N 1
ATOM 668 C CA . SER A 1 87 ? 10.076 28.019 37.808 1.00 42.69 86 SER A CA 1
ATOM 669 C C . SER A 1 87 ? 10.452 29.139 36.848 1.00 45.35 86 SER A C 1
ATOM 670 O O . SER A 1 87 ? 9.956 29.199 35.724 1.00 46.44 86 SER A O 1
ATOM 673 N N . PRO A 1 88 ? 11.348 30.040 37.284 1.00 48.52 87 PRO A N 1
ATOM 674 C CA . PRO A 1 88 ? 11.827 31.183 36.495 1.00 51.01 87 PRO A CA 1
ATOM 675 C C . PRO A 1 88 ? 12.436 30.754 35.158 1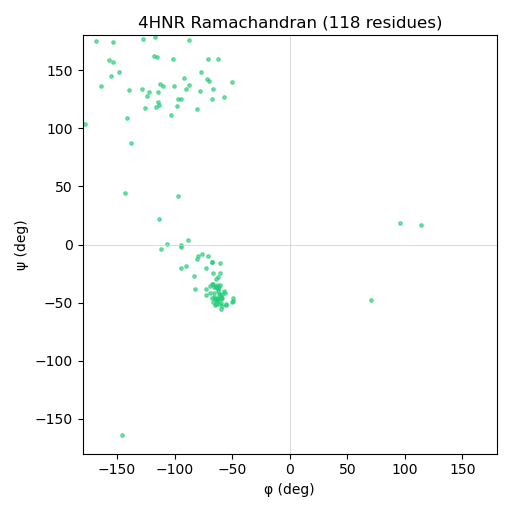.00 53.42 87 PRO A C 1
ATOM 676 O O . PRO A 1 88 ? 12.212 31.383 34.123 1.00 54.42 87 PRO A O 1
ATOM 680 N N . GLU A 1 89 ? 13.210 29.675 35.199 1.00 53.61 88 GLU A N 1
ATOM 681 C CA . GLU A 1 89 ? 13.886 29.142 34.023 1.00 54.12 88 GLU A CA 1
ATOM 682 C C . GLU A 1 89 ? 12.921 28.717 32.913 1.00 54.95 88 GLU A C 1
ATOM 683 O O . GLU A 1 89 ? 13.280 28.683 31.732 1.00 55.28 88 GLU A O 1
ATOM 689 N N . LYS A 1 90 ? 11.692 28.414 33.314 1.00 55.08 89 LYS A N 1
ATOM 690 C CA . LYS A 1 90 ? 10.630 27.958 32.420 1.00 55.63 89 LYS A CA 1
ATOM 691 C C . LYS A 1 90 ? 9.898 29.021 31.623 1.00 53.38 89 LYS A C 1
ATOM 692 O O . LYS A 1 90 ? 9.130 28.703 30.712 1.00 52.48 89 LYS A O 1
ATOM 698 N N . LYS A 1 91 ? 10.101 30.276 31.983 1.00 50.44 90 LYS A N 1
ATOM 699 C CA . LYS A 1 91 ? 9.412 31.351 31.301 1.00 48.97 90 LYS A CA 1
ATOM 700 C C . LYS A 1 91 ? 10.317 32.545 31.159 1.00 47.21 90 LYS A C 1
ATOM 701 O O . LYS A 1 91 ? 9.913 33.679 31.414 1.00 46.65 90 LYS A O 1
ATOM 707 N N . GLN A 1 92 ? 11.555 32.291 30.772 1.00 46.05 91 GLN A N 1
ATOM 708 C CA . GLN A 1 92 ? 12.493 33.379 30.583 1.00 45.92 91 GLN A CA 1
ATOM 709 C C . GLN A 1 92 ? 11.999 34.161 29.391 1.00 44.14 91 GLN A C 1
ATOM 710 O O . GLN A 1 92 ? 12.423 35.288 29.134 1.00 43.41 91 GLN A O 1
ATOM 716 N N . GLU A 1 93 ? 11.094 33.532 28.659 1.00 44.33 92 GLU A N 1
ATOM 717 C CA . GLU A 1 93 ? 10.495 34.137 27.492 1.00 45.84 92 GLU A CA 1
ATOM 718 C C . GLU A 1 93 ? 9.763 35.406 27.939 1.00 44.14 92 GLU A C 1
ATOM 719 O O . GLU A 1 93 ? 9.728 36.402 27.220 1.00 42.53 92 GLU A O 1
ATOM 725 N N . GLY A 1 94 ? 9.193 35.364 29.140 1.00 41.99 93 GLY A N 1
ATOM 726 C CA . GLY A 1 94 ? 8.469 36.511 29.671 1.00 40.57 93 GLY A CA 1
ATOM 727 C C . GLY A 1 94 ? 9.308 37.765 29.813 1.00 40.11 93 GLY A C 1
ATOM 728 O O . GLY A 1 94 ? 8.968 38.820 29.283 1.00 38.95 93 GLY A O 1
ATOM 729 N N . LYS A 1 95 ? 10.413 37.653 30.538 1.00 40.93 94 LYS A N 1
ATOM 730 C CA . LYS A 1 95 ? 11.300 38.792 30.738 1.00 42.39 94 LYS A CA 1
ATOM 731 C C . LYS A 1 95 ? 11.772 39.294 29.381 1.00 41.87 94 LYS A C 1
ATOM 732 O O . LYS A 1 95 ? 11.822 40.495 29.131 1.00 41.17 94 LYS A O 1
ATOM 738 N N . ALA A 1 96 ? 12.115 38.352 28.508 1.00 42.81 95 ALA A N 1
ATOM 739 C CA . ALA A 1 96 ? 12.603 38.672 27.177 1.00 43.60 95 ALA A CA 1
ATOM 740 C C . ALA A 1 96 ? 11.667 39.567 26.359 1.00 43.98 95 ALA A C 1
ATOM 741 O O . ALA A 1 96 ? 12.106 40.580 25.824 1.00 46.45 95 ALA A O 1
ATOM 743 N N . VAL A 1 97 ? 10.388 39.209 26.253 1.00 42.30 96 VAL A N 1
ATOM 744 C CA . VAL A 1 97 ? 9.460 40.040 25.481 1.00 39.68 96 VAL A CA 1
ATOM 745 C C . VAL A 1 97 ? 9.035 41.311 26.224 1.00 40.49 96 VAL A C 1
ATOM 746 O O . VAL A 1 97 ? 8.370 42.176 25.656 1.00 41.56 96 VAL A O 1
ATOM 750 N N . GLY A 1 98 ? 9.412 41.425 27.494 1.00 39.22 97 GLY A N 1
ATOM 751 C CA . GLY A 1 98 ? 9.072 42.622 28.244 1.00 36.97 97 GLY A CA 1
ATOM 752 C C . GLY A 1 98 ? 8.106 42.545 29.414 1.00 35.70 97 GLY A C 1
ATOM 753 O O . GLY A 1 98 ? 7.586 43.577 29.836 1.00 37.68 97 GLY A O 1
ATOM 754 N N . ALA A 1 99 ? 7.858 41.349 29.947 1.00 35.12 98 ALA A N 1
ATOM 755 C CA . ALA A 1 99 ? 6.958 41.202 31.092 1.00 33.93 98 ALA A CA 1
ATOM 756 C C . ALA A 1 99 ? 7.615 41.784 32.337 1.00 36.02 98 ALA A C 1
ATOM 757 O O . ALA A 1 99 ? 8.814 41.632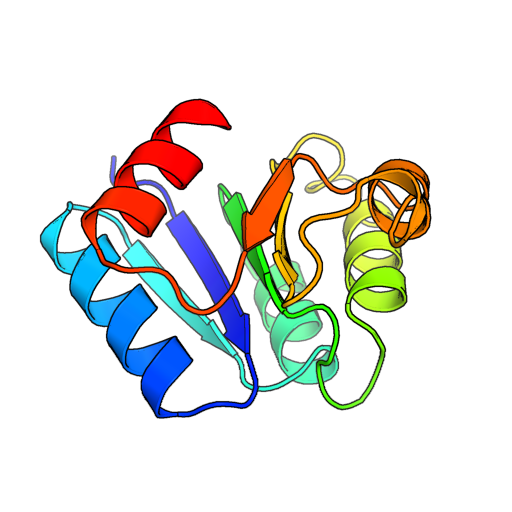 32.553 1.00 35.50 98 ALA A O 1
ATOM 759 N N . THR A 1 100 ? 6.816 42.447 33.159 1.00 34.71 99 THR A N 1
ATOM 760 C CA . THR A 1 100 ? 7.308 43.077 34.376 1.00 34.96 99 THR A CA 1
ATOM 761 C C . THR A 1 100 ? 7.429 42.111 35.546 1.00 34.84 99 THR A C 1
ATOM 762 O O . THR A 1 100 ? 8.380 42.190 36.333 1.00 34.25 99 THR A O 1
ATOM 766 N N . GLY A 1 101 ? 6.465 41.201 35.651 1.00 32.68 100 GLY A N 1
ATOM 767 C CA . GLY A 1 101 ? 6.467 40.229 36.726 1.00 31.99 100 GLY A CA 1
ATOM 768 C C . GLY A 1 101 ? 5.449 39.132 36.478 1.00 32.19 100 GLY A C 1
ATOM 769 O O . GLY A 1 101 ? 4.676 39.194 35.511 1.00 30.05 100 GLY A O 1
ATOM 770 N N . TRP A 1 102 ? 5.438 38.130 37.352 1.00 33.06 101 TRP A N 1
ATOM 771 C CA . TRP A 1 102 ? 4.519 37.003 37.216 1.00 32.72 101 TRP A CA 1
ATOM 772 C C . TRP A 1 102 ? 3.539 36.848 38.371 1.00 31.69 101 TRP A C 1
ATOM 773 O O . TRP A 1 102 ? 3.731 37.399 39.460 1.00 31.14 101 TRP A O 1
ATOM 784 N N . LEU A 1 103 ? 2.483 36.083 38.114 1.00 31.58 102 LEU A N 1
ATOM 785 C CA . LEU A 1 103 ? 1.467 35.775 39.116 1.00 30.66 102 LEU A CA 1
ATOM 786 C C . LEU A 1 103 ? 1.109 34.319 38.839 1.00 28.76 102 LEU A C 1
ATOM 787 O O . LEU A 1 103 ? 0.470 34.012 37.837 1.00 28.48 102 LEU A O 1
ATOM 792 N N . VAL A 1 104 ? 1.526 33.427 39.728 1.00 27.99 103 VAL A N 1
ATOM 793 C CA . VAL A 1 104 ? 1.280 31.999 39.559 1.00 28.40 103 VAL A CA 1
ATOM 794 C C . VAL A 1 104 ? -0.133 31.541 39.898 1.00 27.41 103 VAL A C 1
ATOM 795 O O . VAL A 1 104 ? -0.674 31.885 40.948 1.00 28.54 103 VAL A O 1
ATOM 799 N N . LYS A 1 105 ? -0.711 30.752 38.994 1.00 25.69 104 LYS A N 1
ATOM 800 C CA . LYS A 1 105 ? -2.040 30.177 39.172 1.00 27.14 104 LYS A CA 1
ATOM 801 C C . LYS A 1 105 ? -1.830 28.810 39.826 1.00 27.30 104 LYS A C 1
ATOM 802 O O . LYS A 1 105 ? -0.871 28.115 39.506 1.00 26.96 104 LYS A O 1
ATOM 808 N N . PRO A 1 106 ? -2.726 28.403 40.740 1.00 28.01 105 PRO A N 1
ATOM 809 C CA . PRO A 1 106 ? -3.904 29.150 41.183 1.00 28.78 105 PRO A CA 1
ATOM 810 C C . PRO A 1 106 ? -3.542 30.081 42.333 1.00 28.85 105 PRO A C 1
ATOM 811 O O . PRO A 1 106 ? -2.798 29.699 43.245 1.00 28.64 105 PRO A O 1
ATOM 815 N N . PHE A 1 107 ? -4.057 31.305 42.274 1.00 27.51 106 PHE A N 1
ATOM 816 C CA . PHE A 1 107 ? -3.795 32.290 43.307 1.00 28.39 106 PHE A CA 1
ATOM 817 C C . PHE A 1 107 ? -5.083 32.666 43.999 1.00 30.08 106 PHE A C 1
ATOM 818 O O . PHE A 1 107 ? -6.153 32.156 43.673 1.00 28.96 106 PHE A O 1
ATOM 826 N N . ASN A 1 108 ? -4.978 33.544 44.982 1.00 31.72 107 ASN A N 1
ATOM 827 C CA . ASN A 1 108 ? -6.160 34.009 45.674 1.00 35.90 107 ASN A CA 1
ATOM 828 C C . ASN A 1 108 ? -6.152 35.539 45.653 1.00 36.21 107 ASN A C 1
ATOM 829 O O . ASN A 1 108 ? -5.219 36.150 45.125 1.00 34.51 107 ASN A O 1
ATOM 834 N N . PRO A 1 109 ? -7.206 36.174 46.184 1.00 37.59 108 PRO A N 1
ATOM 835 C CA . PRO A 1 109 ? -7.324 37.634 46.222 1.00 36.83 108 PRO A CA 1
ATOM 836 C C . PRO A 1 109 ? -6.115 38.373 46.786 1.00 38.86 108 PRO A C 1
ATOM 837 O O . PRO A 1 109 ? -5.625 39.322 46.180 1.00 37.23 108 PRO A O 1
ATOM 841 N N . GLU A 1 110 ? -5.638 37.942 47.949 1.00 39.17 109 GLU A N 1
ATOM 842 C CA . GLU A 1 110 ? -4.479 38.575 48.574 1.00 42.22 109 GLU A CA 1
ATOM 843 C C . GLU A 1 110 ? -3.251 38.450 47.693 1.00 37.97 109 GLU A C 1
ATOM 844 O O . GLU A 1 110 ? -2.485 39.392 47.541 1.00 35.57 109 GLU A O 1
ATOM 850 N N . THR A 1 111 ? -3.061 37.273 47.118 1.00 36.97 110 THR A N 1
ATOM 851 C CA . THR A 1 111 ? -1.924 37.065 46.245 1.00 35.15 110 THR A CA 1
ATOM 852 C C . THR A 1 111 ? -2.039 38.051 45.092 1.00 33.74 110 THR A C 1
ATOM 853 O O . THR A 1 111 ? -1.075 38.731 44.749 1.00 33.00 110 THR A O 1
ATOM 857 N N . LEU A 1 112 ? -3.231 38.129 44.507 1.00 31.57 111 LEU A N 1
ATOM 858 C CA . LEU A 1 112 ? -3.481 39.023 43.379 1.00 31.91 111 LEU A CA 1
ATOM 859 C C . LEU A 1 112 ? -3.197 40.470 43.774 1.00 31.72 111 LEU A C 1
ATOM 860 O O . LEU A 1 112 ? -2.433 41.172 43.105 1.00 32.34 111 LEU A O 1
ATOM 865 N N . LEU A 1 113 ? -3.816 40.908 44.865 1.00 28.94 112 LEU A N 1
ATOM 866 C CA . LEU A 1 113 ? -3.667 42.285 45.339 1.00 31.01 112 LEU A CA 1
ATOM 867 C C . LEU A 1 113 ? -2.241 42.696 45.669 1.00 30.19 112 LEU A C 1
ATOM 868 O O . LEU A 1 113 ? -1.765 43.743 45.230 1.00 31.90 112 LEU A O 1
ATOM 873 N N . LYS A 1 114 ? -1.564 41.881 46.464 1.00 31.18 113 LYS A N 1
ATOM 874 C CA . LYS A 1 114 ? -0.199 42.194 46.844 1.00 33.83 113 LYS A CA 1
ATOM 875 C C . LYS A 1 114 ? 0.700 42.209 45.624 1.00 34.04 113 LYS A C 1
ATOM 876 O O . LYS A 1 114 ? 1.475 43.143 45.421 1.00 33.93 113 LYS A O 1
ATOM 882 N N . THR A 1 115 ? 0.582 41.181 44.796 1.00 32.35 114 THR A N 1
ATOM 883 C CA . THR A 1 115 ? 1.411 41.092 43.610 1.00 31.45 114 THR A CA 1
ATOM 884 C C . THR A 1 115 ? 1.265 42.301 42.686 1.00 31.89 114 THR A C 1
ATOM 885 O O . THR A 1 115 ? 2.259 42.787 42.136 1.00 33.48 114 THR A O 1
ATOM 889 N N . LEU A 1 116 ? 0.038 42.788 42.520 1.00 33.41 115 LEU A N 1
ATOM 890 C CA . LEU A 1 116 ? -0.238 43.932 41.649 1.00 36.72 115 LEU A CA 1
ATOM 891 C C . LEU A 1 116 ? 0.410 45.169 42.243 1.00 39.18 115 LEU A C 1
ATOM 892 O O . LEU A 1 116 ? 1.104 45.926 41.574 1.00 39.49 115 LEU A O 1
ATOM 897 N N . GLN A 1 117 ? 0.137 45.352 43.523 1.00 40.45 116 GLN A N 1
ATOM 898 C CA . GLN A 1 117 ? 0.645 46.446 44.328 1.00 42.40 116 GLN A CA 1
ATOM 899 C C . GLN A 1 117 ? 2.153 46.580 44.140 1.00 40.49 116 GLN A C 1
ATOM 900 O O . GLN A 1 117 ? 2.671 47.670 43.891 1.00 42.12 116 GLN A O 1
ATOM 906 N N . ARG A 1 118 ? 2.846 45.451 44.244 1.00 40.33 117 ARG A N 1
ATOM 907 C CA . ARG A 1 118 ? 4.297 45.417 44.139 1.00 39.34 117 ARG A CA 1
ATOM 908 C C . ARG A 1 118 ? 4.944 45.664 42.775 1.00 39.71 117 ARG A C 1
ATOM 909 O O . ARG A 1 118 ? 6.161 45.818 42.706 1.00 39.57 117 ARG A O 1
ATOM 917 N N . VAL A 1 119 ? 4.167 45.696 41.691 1.00 41.00 118 VAL A N 1
ATOM 918 C CA . VAL A 1 119 ? 4.756 45.990 40.377 1.00 41.27 118 VAL A CA 1
ATOM 919 C C . VAL A 1 119 ? 4.398 47.391 39.902 1.00 42.63 118 VAL A C 1
ATOM 920 O O . VAL A 1 119 ? 4.791 47.790 38.814 1.00 44.20 118 VAL A O 1
ATOM 924 N N . LEU A 1 120 ? 3.644 48.137 40.700 1.00 42.80 119 LEU A N 1
ATOM 925 C CA . LEU A 1 120 ? 3.270 49.486 40.294 1.00 43.05 119 LEU A CA 1
ATOM 926 C C . LEU A 1 120 ? 4.189 50.538 40.911 1.00 43.34 119 LEU A C 1
ATOM 927 O O . LEU A 1 120 ? 4.745 50.287 41.999 1.00 45.02 119 LEU A O 1
#

CATH classification: 3.40.50.2300

Sequence (120 aa):
TMAKVLAVDDSISIRQMVSHTLQDAGYEVETAADGREALAKAQKARFDVIISDVNMPVMTGFEFVKAVRMQSQYKFTPILMLTTETSPEKKQEGKAVGATGWLVKPFNPETLLKTLQRVL

Secondary structure (DSSP, 8-state):
---EEEEE-S-HHHHHHHHHHHHHTT-EEEEESSHHHHHHHHHHS--SEEEEETT-SSS-HHHHHHHHHTSGGGSS--EEEEES---GGGGHHHHHHT--EEEESS--HHHHHHHHHTT-

InterPro domains:
  IPR001789 Signal transduction response regulator, receiver domain [PF00072] (10-121)
  IPR001789 Signal transduction response regulator, receiver domain [PS50110] (9-125)
  IPR001789 Signal transduction response regulator, receiver domain [SM00448] (8-121)
  IPR011006 CheY-like superfamily [SSF52172] (6-125)
  IPR050595 Bacterial response regulator [PTHR44591] (7-125)

Foldseek 3Di:
DAAEEEEEALDPVVQVQLCVLSVVVRHHYDYDHALVRSVVVVVVDQGQEYEYEQPGPPDGVLVSLLVQCVDPSCVPRAYEYEEQDPDCVVPVSQVVSPHQYYQHPPDHSVSSVVVVVVSD

Radius of gyration: 12.8 Å; Cα contacts (8 Å, |Δi|>4): 214; chains: 1; bounding box: 28×30×29 Å

Solvent-accessible surface area: 6494 Å² total; per-residue (Å²): 182,92,28,51,0,0,4,1,4,71,34,137,73,36,55,104,45,2,18,104,20,0,89,131,52,43,30,78,22,70,38,1,27,20,0,144,48,0,32,44,58,2,93,169,38,154,5,70,0,0,1,0,9,21,114,13,54,97,48,70,0,24,84,0,0,76,22,1,54,137,44,97,62,1,132,175,15,24,0,0,0,2,11,99,62,107,38,103,144,137,16,106,102,0,148,82,23,23,15,68,15,63,4,50,38,138,32,73,60,101,52,0,52,129,29,0,122,203,32,116

Nearest PDB structures (foldseek):
  4hnr-assembly1_A  TM=1.008E+00  e=6.064E-25  Vibrio cholerae
  4h60-assembly1_A  TM=9.699E-01  e=6.357E-21  Vibrio cholerae O395
  1u8t-assembly2_B  TM=9.278E-01  e=6.006E-12  Escherichia coli
  3t6k-assembly2_B  TM=9.393E-01  e=1.705E-11  Chloroflexus aurantiacus J-10-fl
  8wiw-assembly1_h  TM=9.350E-01  e=2.212E-11  Salmonella enterica subsp. enterica serovar Typhimurium str. LT2